Protein AF-A0A514LH82-F1 (afdb_monomer_lite)

Structure (mmCIF, N/CA/C/O backbone):
data_AF-A0A514LH82-F1
#
_entry.id   AF-A0A514LH82-F1
#
loop_
_atom_site.group_PDB
_atom_site.id
_atom_site.type_symbol
_atom_site.label_atom_id
_atom_site.label_alt_id
_atom_site.label_comp_id
_atom_site.label_asym_id
_atom_site.label_entity_id
_atom_site.label_seq_id
_atom_site.pdbx_PDB_ins_code
_atom_site.Cartn_x
_atom_site.Cartn_y
_atom_site.Cartn_z
_atom_site.occupancy
_atom_site.B_iso_or_equiv
_atom_site.auth_seq_id
_atom_site.auth_comp_id
_atom_site.auth_asym_id
_atom_site.auth_atom_id
_atom_site.pdbx_PDB_model_num
ATOM 1 N N . MET A 1 1 ? 41.737 2.909 35.166 1.00 59.34 1 MET A N 1
ATOM 2 C CA . MET A 1 1 ? 42.047 3.691 33.944 1.00 59.34 1 MET A CA 1
ATOM 3 C C . MET A 1 1 ? 41.607 2.984 32.658 1.00 59.34 1 MET A C 1
ATOM 5 O O . MET A 1 1 ? 40.874 3.594 31.901 1.00 59.34 1 MET A O 1
ATOM 9 N N . LYS A 1 2 ? 41.934 1.697 32.435 1.00 62.88 2 LYS A N 1
ATOM 10 C CA . LYS A 1 2 ? 41.444 0.914 31.270 1.00 62.88 2 LYS A CA 1
ATOM 11 C C . LYS A 1 2 ? 39.908 0.789 31.167 1.00 62.88 2 LYS A C 1
ATOM 13 O O . LYS A 1 2 ? 39.370 0.868 30.075 1.00 62.88 2 LYS A O 1
ATOM 18 N N . GLN A 1 3 ? 39.212 0.655 32.301 1.00 67.06 3 GLN A N 1
ATOM 19 C CA . GLN A 1 3 ? 37.741 0.529 32.358 1.00 67.06 3 GLN A CA 1
ATOM 20 C C . GLN A 1 3 ? 37.005 1.829 31.965 1.00 67.06 3 GLN A C 1
ATOM 22 O O . GLN A 1 3 ? 35.982 1.784 31.295 1.00 67.06 3 GLN A O 1
ATOM 27 N N . VAL A 1 4 ? 37.559 2.997 32.321 1.00 76.25 4 VAL A N 1
ATOM 28 C CA . VAL A 1 4 ? 37.002 4.313 31.937 1.00 76.25 4 VAL A CA 1
ATOM 29 C C . VAL A 1 4 ? 37.143 4.540 30.428 1.00 76.25 4 VAL A C 1
ATOM 31 O O . VAL A 1 4 ? 36.262 5.114 29.799 1.00 76.25 4 VAL A O 1
ATOM 34 N N . LEU A 1 5 ? 38.225 4.022 29.838 1.00 69.62 5 LEU A N 1
ATOM 35 C CA . LEU A 1 5 ? 38.500 4.128 28.407 1.00 69.62 5 LEU A CA 1
ATOM 36 C C . LEU A 1 5 ? 37.537 3.272 27.562 1.00 69.62 5 LEU A C 1
ATOM 38 O O . LEU A 1 5 ? 37.137 3.694 26.484 1.00 69.62 5 LEU A O 1
ATOM 42 N N . LEU A 1 6 ? 37.108 2.113 28.078 1.00 73.31 6 LEU A N 1
ATOM 43 C CA . LEU A 1 6 ? 36.084 1.265 27.449 1.00 73.31 6 LEU A CA 1
ATOM 44 C C . LEU A 1 6 ? 34.685 1.899 27.498 1.00 73.31 6 LEU A C 1
ATOM 46 O O . LEU A 1 6 ? 33.959 1.855 26.510 1.00 73.31 6 LEU A O 1
ATOM 50 N N . LEU A 1 7 ? 34.332 2.537 28.617 1.00 74.50 7 LEU A N 1
ATOM 51 C CA . LEU A 1 7 ? 33.047 3.228 28.784 1.00 74.50 7 LEU A CA 1
ATOM 52 C C . LEU A 1 7 ? 32.899 4.442 27.853 1.00 74.50 7 LEU A C 1
ATOM 54 O O . LEU A 1 7 ? 31.821 4.667 27.309 1.00 74.50 7 LEU A O 1
ATOM 58 N N . ALA A 1 8 ? 33.985 5.180 27.608 1.00 75.00 8 ALA A N 1
ATOM 59 C CA . ALA A 1 8 ? 33.987 6.302 26.668 1.00 75.00 8 ALA A CA 1
ATOM 60 C C . ALA A 1 8 ? 33.803 5.861 25.201 1.00 75.00 8 ALA A C 1
ATOM 62 O O . ALA A 1 8 ? 33.198 6.581 24.411 1.00 75.00 8 ALA A O 1
ATOM 63 N N . LEU A 1 9 ? 34.290 4.670 24.841 1.00 73.44 9 LEU A N 1
ATOM 64 C CA . LEU A 1 9 ? 34.245 4.151 23.470 1.00 73.44 9 LEU A CA 1
ATOM 65 C C . LEU A 1 9 ? 32.833 3.674 23.084 1.00 73.44 9 LEU A C 1
ATOM 67 O O . LEU A 1 9 ? 32.380 3.922 21.971 1.00 73.44 9 LEU A O 1
ATOM 71 N N . ILE A 1 10 ? 32.106 3.069 24.030 1.00 77.12 10 ILE A N 1
ATOM 72 C CA . ILE A 1 10 ? 30.713 2.631 23.834 1.00 77.12 10 ILE A CA 1
ATOM 73 C C . ILE A 1 10 ? 29.770 3.838 23.711 1.00 77.12 10 ILE A C 1
ATOM 75 O O . ILE A 1 10 ? 28.861 3.830 22.883 1.00 77.12 10 ILE A O 1
ATOM 79 N N . LEU A 1 11 ? 30.011 4.905 24.480 1.00 70.50 11 LEU A N 1
ATOM 80 C CA . LEU A 1 11 ? 29.176 6.109 24.448 1.00 70.50 11 LEU A CA 1
ATOM 81 C C . LEU A 1 11 ? 29.299 6.886 23.121 1.00 70.50 11 LEU A C 1
ATOM 83 O O . LEU A 1 11 ? 28.350 7.547 22.709 1.00 70.50 11 LEU A O 1
ATOM 87 N N . GLY A 1 12 ? 30.436 6.773 22.424 1.00 68.44 12 GLY A N 1
ATOM 88 C CA . GLY A 1 12 ? 30.670 7.428 21.132 1.00 68.44 12 GLY A CA 1
ATOM 89 C C . GLY A 1 12 ? 29.947 6.786 19.941 1.00 68.44 12 GLY A C 1
ATOM 90 O O . GLY A 1 12 ? 29.664 7.475 18.967 1.00 68.44 12 GLY A O 1
ATOM 91 N N . MET A 1 13 ? 29.597 5.495 20.011 1.00 65.69 13 MET A N 1
ATOM 92 C CA . MET A 1 13 ? 28.901 4.806 18.910 1.00 65.69 13 MET A CA 1
ATOM 93 C C . MET A 1 13 ? 27.410 5.167 18.808 1.00 65.69 13 MET A C 1
ATOM 95 O O . MET A 1 13 ? 26.805 4.952 17.764 1.00 65.69 13 MET A O 1
ATOM 99 N N . LEU A 1 14 ? 26.817 5.753 19.855 1.00 62.47 14 LEU A N 1
ATOM 100 C CA . LEU A 1 14 ? 25.381 6.063 19.902 1.00 62.47 14 LEU A CA 1
ATOM 101 C C . LEU A 1 14 ? 24.997 7.406 19.249 1.00 62.47 14 LEU A C 1
ATOM 103 O O . LEU A 1 14 ? 23.812 7.675 19.097 1.00 62.47 14 LEU A O 1
ATOM 107 N N . PHE A 1 15 ? 25.963 8.234 18.830 1.00 61.66 15 PHE A N 1
ATOM 108 C CA . PHE A 1 15 ? 25.717 9.527 18.160 1.00 61.66 15 PHE A CA 1
ATOM 109 C C . PHE A 1 15 ? 26.027 9.519 16.647 1.00 61.66 15 PHE A C 1
ATOM 111 O O . PHE A 1 15 ? 26.043 10.567 16.011 1.00 61.66 15 PHE A O 1
ATOM 118 N N . GLY A 1 16 ? 26.278 8.345 16.058 1.00 59.47 16 GLY A N 1
ATOM 119 C CA . GLY A 1 16 ? 26.776 8.193 14.685 1.00 59.47 16 GLY A CA 1
ATOM 120 C C . GLY A 1 16 ? 25.749 7.771 13.631 1.00 59.47 16 GLY A C 1
ATOM 121 O O . GLY A 1 16 ? 26.128 7.102 12.675 1.00 59.47 16 GLY A O 1
ATOM 122 N N . CYS A 1 17 ? 24.466 8.101 13.782 1.00 59.12 17 CYS A N 1
ATOM 123 C CA . CYS A 1 17 ? 23.459 7.877 12.738 1.00 59.12 17 CYS A CA 1
ATOM 124 C C . CYS A 1 17 ? 22.618 9.141 12.569 1.00 59.12 17 CYS A C 1
ATOM 126 O O . CYS A 1 17 ? 21.721 9.395 13.366 1.00 59.12 17 CYS A O 1
ATOM 128 N N . GLY A 1 18 ? 22.922 9.939 11.547 1.00 57.47 18 GLY A N 1
ATOM 129 C CA . GLY A 1 18 ? 22.087 11.086 11.201 1.00 57.47 18 GLY A CA 1
ATOM 130 C C . GLY A 1 18 ? 22.809 12.178 10.430 1.00 57.47 18 GLY A C 1
ATOM 131 O O . GLY A 1 18 ? 22.955 13.274 10.952 1.00 57.47 18 GLY A O 1
ATOM 132 N N . LEU A 1 19 ? 23.263 11.870 9.214 1.00 49.06 19 LEU A N 1
ATOM 133 C CA . LEU A 1 19 ? 23.387 12.826 8.105 1.00 49.06 19 LEU A CA 1
ATOM 134 C C . LEU A 1 19 ? 23.623 12.016 6.827 1.00 49.06 19 LEU A C 1
ATOM 136 O O . LEU A 1 19 ? 24.744 11.818 6.370 1.00 49.06 19 LEU A O 1
ATOM 140 N N . GLN A 1 20 ? 22.530 11.458 6.312 1.00 47.81 20 GLN A N 1
ATOM 141 C CA . GLN A 1 20 ? 22.443 11.046 4.920 1.00 47.81 20 GLN A CA 1
ATOM 142 C C . GLN A 1 20 ? 21.831 12.241 4.186 1.00 47.81 20 GLN A C 1
ATOM 144 O O . GLN A 1 20 ? 20.614 12.372 4.099 1.00 47.81 20 GLN A O 1
ATOM 149 N N . GLU A 1 21 ? 22.686 13.153 3.728 1.00 48.19 21 GLU A N 1
ATOM 150 C CA . GLU A 1 21 ? 22.330 14.086 2.663 1.00 48.19 21 GLU A CA 1
ATOM 151 C C . GLU A 1 21 ? 22.227 13.250 1.387 1.00 48.19 21 GLU A C 1
ATOM 153 O O . GLU A 1 21 ? 23.218 12.923 0.734 1.00 48.19 21 GLU A O 1
ATOM 158 N N . SER A 1 22 ? 21.013 12.797 1.098 1.00 39.25 22 SER A N 1
ATOM 159 C CA . SER A 1 22 ? 20.633 12.352 -0.233 1.00 39.25 22 SER A CA 1
ATOM 160 C C . SER A 1 22 ? 19.789 13.457 -0.836 1.00 39.25 22 SER A C 1
ATOM 162 O O . SER A 1 22 ? 18.565 13.395 -0.816 1.00 39.25 22 SER A O 1
ATOM 164 N N . ASP A 1 23 ? 20.467 14.466 -1.382 1.00 37.88 23 ASP A N 1
ATOM 165 C CA . ASP A 1 23 ? 19.905 15.270 -2.464 1.00 37.88 23 ASP A CA 1
ATOM 166 C C . ASP A 1 23 ? 19.814 14.366 -3.699 1.00 37.88 23 ASP A C 1
ATOM 168 O O . ASP A 1 23 ? 20.657 14.358 -4.595 1.00 37.88 23 ASP A O 1
ATOM 172 N N . SER A 1 24 ? 18.799 13.511 -3.693 1.00 33.47 24 SER A N 1
ATOM 173 C CA . SER A 1 24 ? 18.187 13.003 -4.906 1.00 33.47 24 SER A CA 1
ATOM 174 C C . SER A 1 24 ? 16.902 13.787 -5.071 1.00 33.47 24 SER A C 1
ATOM 176 O O . SER A 1 24 ? 15.878 13.448 -4.481 1.00 33.47 24 SER A O 1
ATOM 178 N N . GLU A 1 25 ? 16.988 14.848 -5.867 1.00 36.97 25 GLU A N 1
ATOM 179 C CA . GLU A 1 25 ? 15.851 15.464 -6.536 1.00 36.97 25 GLU A CA 1
ATOM 180 C C . GLU A 1 25 ? 15.201 14.382 -7.415 1.00 36.97 25 GLU A C 1
ATOM 182 O O . GLU A 1 25 ? 15.492 14.233 -8.598 1.00 36.97 25 GLU A O 1
ATOM 187 N N . GLN A 1 26 ? 14.370 13.541 -6.805 1.00 33.25 26 GLN A N 1
ATOM 188 C CA . GLN A 1 26 ? 13.281 12.899 -7.510 1.00 33.25 26 GLN A CA 1
ATOM 189 C C . GLN A 1 26 ? 12.116 13.866 -7.392 1.00 33.25 26 GLN A C 1
ATOM 191 O O . GLN A 1 26 ? 11.531 14.024 -6.322 1.00 33.25 26 GLN A O 1
ATOM 196 N N . GLU A 1 27 ? 11.807 14.541 -8.495 1.00 36.72 27 GLU A N 1
ATOM 197 C CA . GLU A 1 27 ? 10.498 15.142 -8.698 1.00 36.72 27 GLU A CA 1
ATOM 198 C C . GLU A 1 27 ? 9.444 14.025 -8.655 1.00 36.72 27 GLU A C 1
ATOM 200 O O . GLU A 1 27 ? 8.988 13.524 -9.678 1.00 36.72 27 GLU A O 1
ATOM 205 N N . HIS A 1 28 ? 9.044 13.622 -7.454 1.00 37.66 28 HIS A N 1
ATOM 206 C CA . HIS A 1 28 ? 7.651 13.301 -7.221 1.00 37.66 28 HIS A CA 1
ATOM 207 C C . HIS A 1 28 ? 7.054 14.596 -6.700 1.00 37.66 28 HIS A C 1
ATOM 209 O O . HIS A 1 28 ? 7.340 15.013 -5.579 1.00 37.66 28 HIS A O 1
ATOM 215 N N . GLY A 1 29 ? 6.382 15.311 -7.604 1.00 32.78 29 GLY A N 1
ATOM 216 C CA . GLY A 1 29 ? 5.934 16.679 -7.410 1.00 32.78 29 GLY A CA 1
ATOM 217 C C . GLY A 1 29 ? 5.358 16.887 -6.019 1.00 32.78 29 GLY A C 1
ATOM 218 O O . GLY A 1 29 ? 4.273 16.402 -5.709 1.00 32.78 29 GLY A O 1
ATOM 219 N N . GLY A 1 30 ? 6.096 17.656 -5.216 1.00 35.38 30 GLY A N 1
ATOM 220 C CA . GLY A 1 30 ? 5.597 18.311 -4.024 1.00 35.38 30 GLY A CA 1
ATOM 221 C C . GLY A 1 30 ? 4.447 19.222 -4.425 1.00 35.38 30 GLY A C 1
ATOM 222 O O . GLY A 1 30 ? 4.613 20.401 -4.723 1.00 35.38 30 GLY A O 1
ATOM 223 N N . SER A 1 31 ? 3.265 18.64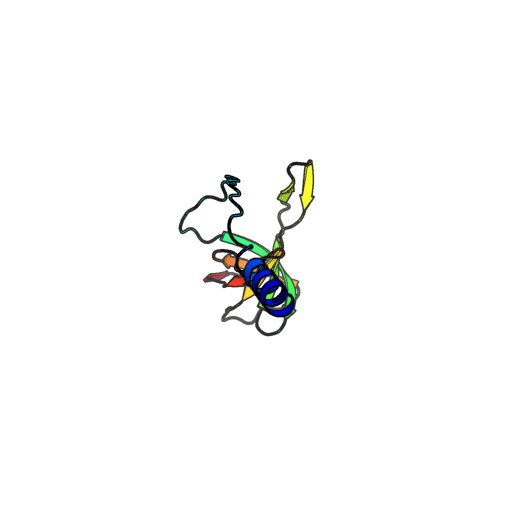1 -4.458 1.00 34.00 31 SER A N 1
ATOM 224 C CA . SER A 1 31 ? 1.995 19.322 -4.436 1.00 34.00 31 SER A CA 1
ATOM 225 C C . SER A 1 31 ? 1.267 18.742 -3.243 1.00 34.00 31 SER A C 1
ATOM 227 O O . SER A 1 31 ? 1.388 17.561 -2.942 1.00 34.00 31 SER A O 1
ATOM 229 N N . ASN A 1 32 ? 0.452 19.545 -2.581 1.00 44.12 32 ASN A N 1
ATOM 230 C CA . ASN A 1 32 ? -0.532 19.048 -1.625 1.00 44.12 32 ASN A CA 1
ATOM 231 C C . ASN A 1 32 ? -1.654 18.259 -2.358 1.00 44.12 32 ASN A C 1
ATOM 233 O O . ASN A 1 32 ? -2.830 18.415 -2.039 1.00 44.12 32 ASN A O 1
ATOM 237 N N . ALA A 1 33 ? -1.305 17.493 -3.397 1.00 45.16 33 ALA A N 1
ATOM 238 C CA . ALA A 1 33 ? -2.174 16.676 -4.221 1.00 45.16 33 ALA A CA 1
ATOM 239 C C . ALA A 1 33 ? -2.051 15.233 -3.734 1.00 45.16 33 ALA A C 1
ATOM 241 O O . ALA A 1 33 ? -0.949 14.700 -3.632 1.00 45.16 33 ALA A O 1
ATOM 242 N N . ALA A 1 34 ? -3.183 14.622 -3.400 1.00 61.12 34 ALA A N 1
ATOM 243 C CA . ALA A 1 34 ? -3.231 13.204 -3.085 1.00 61.12 34 ALA A CA 1
ATOM 244 C C . ALA A 1 34 ? -2.648 12.399 -4.262 1.00 61.12 34 ALA A C 1
ATOM 246 O O . ALA A 1 34 ? -2.973 12.677 -5.415 1.00 61.12 34 ALA A O 1
ATOM 247 N N . SER A 1 35 ? -1.779 11.433 -3.965 1.00 80.94 35 SER A N 1
ATOM 248 C CA . SER A 1 35 ? -1.415 10.387 -4.924 1.00 80.94 35 SER A CA 1
ATOM 249 C C . SER A 1 35 ? -2.633 9.495 -5.156 1.00 80.94 35 SER A C 1
ATOM 251 O O . SER A 1 35 ? -3.459 9.357 -4.257 1.00 80.94 35 SER A O 1
ATOM 253 N N . GLU A 1 36 ? -2.776 8.901 -6.337 1.00 86.06 36 GLU A N 1
ATOM 254 C CA . GLU A 1 36 ? -3.911 8.035 -6.673 1.00 86.06 36 GLU A CA 1
ATOM 255 C C . GLU A 1 36 ? -3.413 6.681 -7.188 1.00 86.06 36 GLU A C 1
ATOM 257 O O . GLU A 1 36 ? -2.416 6.625 -7.901 1.00 86.06 36 GLU A O 1
ATOM 262 N N . VAL A 1 37 ? -4.115 5.599 -6.840 1.00 88.50 37 VAL A N 1
ATOM 263 C CA . VAL A 1 37 ? -3.908 4.247 -7.386 1.00 88.50 37 VAL A CA 1
ATOM 264 C C . VAL A 1 37 ? -5.231 3.720 -7.927 1.00 88.50 37 VAL A C 1
ATOM 266 O O . VAL A 1 37 ? -6.271 3.837 -7.272 1.00 88.50 37 VAL A O 1
ATOM 269 N N . SER A 1 38 ? -5.204 3.119 -9.119 1.00 93.62 38 SER A N 1
ATOM 270 C CA . SER A 1 38 ? -6.351 2.393 -9.673 1.00 93.62 38 SER A CA 1
ATOM 271 C C . SER A 1 38 ? -5.967 0.949 -9.960 1.00 93.62 38 SER A C 1
ATOM 273 O O . SER A 1 38 ? -5.276 0.644 -10.928 1.00 93.62 38 SER A O 1
ATOM 275 N N . GLY A 1 39 ? -6.426 0.045 -9.103 1.0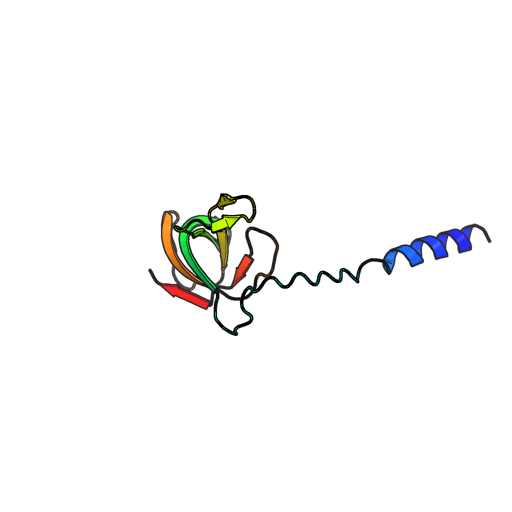0 94.56 39 GLY A N 1
ATOM 276 C CA . GLY A 1 39 ? -5.853 -1.289 -9.008 1.00 94.56 39 GLY A CA 1
ATOM 277 C C . GLY A 1 39 ? -6.816 -2.340 -8.492 1.00 94.56 39 GLY A C 1
ATOM 278 O O . GLY A 1 39 ? -7.983 -2.054 -8.226 1.00 94.56 39 GLY A O 1
ATOM 279 N N . TYR A 1 40 ? -6.314 -3.561 -8.348 1.00 96.12 40 TYR A N 1
ATOM 280 C CA . TYR A 1 40 ? -7.053 -4.662 -7.734 1.00 96.12 40 TYR A CA 1
ATOM 281 C C . TYR A 1 40 ? -6.572 -4.911 -6.313 1.00 96.12 40 TYR A C 1
ATOM 283 O O . TYR A 1 40 ? -5.369 -4.858 -6.046 1.00 96.12 40 TYR A O 1
ATOM 291 N N . VAL A 1 41 ? -7.509 -5.239 -5.428 1.00 95.31 41 VAL A N 1
ATOM 292 C CA . VAL A 1 41 ? -7.191 -5.723 -4.088 1.00 95.31 41 VAL A CA 1
ATOM 293 C C . VAL A 1 41 ? -6.668 -7.147 -4.188 1.00 95.31 41 VAL A C 1
ATOM 295 O O . VAL A 1 41 ? -7.389 -8.056 -4.597 1.00 95.31 41 VAL A O 1
ATOM 298 N N . VAL A 1 42 ? -5.403 -7.346 -3.837 1.00 96.19 42 VAL A N 1
ATOM 299 C CA . VAL A 1 42 ? -4.746 -8.661 -3.923 1.00 96.19 42 VAL A CA 1
ATOM 300 C C . VAL A 1 42 ? -4.549 -9.309 -2.559 1.00 96.19 42 VAL A C 1
ATOM 302 O O . VAL A 1 42 ? -4.377 -10.524 -2.485 1.00 96.19 42 VAL A O 1
ATOM 305 N N . GLU A 1 43 ? -4.589 -8.511 -1.494 1.00 95.62 43 GLU A N 1
ATOM 306 C CA . GLU A 1 43 ? -4.387 -8.966 -0.125 1.00 95.62 43 GLU A CA 1
ATOM 307 C C . GLU A 1 43 ? -5.148 -8.072 0.859 1.00 95.62 43 GLU A C 1
ATOM 309 O O . GLU A 1 43 ? -5.308 -6.871 0.629 1.00 95.62 43 GLU A O 1
ATOM 314 N N . GLU A 1 44 ? -5.601 -8.670 1.955 1.00 92.62 44 GLU A N 1
ATOM 315 C CA . GLU A 1 44 ? -6.296 -8.012 3.057 1.00 92.62 44 GLU A CA 1
ATOM 316 C C . GLU A 1 44 ? -5.686 -8.518 4.367 1.00 92.62 44 GLU A C 1
ATOM 318 O O . GLU A 1 44 ? -5.607 -9.725 4.604 1.00 92.62 44 GLU A O 1
ATOM 323 N N . GLU A 1 45 ? -5.241 -7.592 5.213 1.00 91.31 45 GLU A N 1
ATOM 324 C CA . GLU A 1 45 ? -4.677 -7.891 6.527 1.00 91.31 45 GLU A CA 1
ATOM 325 C C . GLU A 1 45 ? -5.178 -6.875 7.550 1.00 91.31 45 GLU A C 1
ATOM 327 O O . GLU A 1 45 ? -5.006 -5.669 7.373 1.00 91.31 45 GLU A O 1
ATOM 332 N N . ASP A 1 46 ? -5.716 -7.354 8.669 1.00 86.25 46 ASP A N 1
ATOM 333 C CA . ASP A 1 46 ? -6.239 -6.515 9.750 1.00 86.25 46 ASP A CA 1
ATOM 334 C C . ASP A 1 46 ? -7.275 -5.479 9.247 1.00 86.25 46 ASP A C 1
ATOM 336 O O . ASP A 1 46 ? -8.423 -5.821 8.996 1.00 86.25 46 ASP A O 1
ATOM 340 N N . GLU A 1 47 ? -6.866 -4.214 9.109 1.00 86.88 47 GLU A N 1
ATOM 341 C CA . GLU A 1 47 ? -7.672 -3.067 8.658 1.00 86.88 47 GLU A CA 1
ATOM 342 C C . GLU A 1 47 ? -6.991 -2.343 7.474 1.00 86.88 47 GLU A C 1
ATOM 344 O O . GLU A 1 47 ? -7.097 -1.119 7.307 1.00 86.88 47 GLU A O 1
ATOM 349 N N . ARG A 1 48 ? -6.203 -3.086 6.686 1.00 90.81 48 ARG A N 1
ATOM 350 C CA . ARG A 1 48 ? -5.518 -2.595 5.488 1.00 90.81 48 ARG A CA 1
ATOM 351 C C . ARG A 1 48 ? -5.674 -3.558 4.314 1.00 90.81 48 ARG A C 1
ATOM 353 O O . ARG A 1 48 ? -5.735 -4.771 4.484 1.00 90.81 48 ARG A O 1
ATOM 360 N N . ILE A 1 49 ? -5.664 -2.994 3.116 1.00 93.38 49 ILE A N 1
ATOM 361 C CA . ILE A 1 49 ? -5.705 -3.722 1.848 1.00 93.38 49 ILE A CA 1
ATOM 362 C C . ILE A 1 49 ? -4.458 -3.407 1.029 1.00 93.38 49 ILE A C 1
ATOM 364 O O . ILE A 1 49 ? -3.964 -2.278 1.062 1.00 93.38 49 ILE A O 1
ATOM 368 N N . LEU A 1 50 ? -3.951 -4.391 0.294 1.00 94.19 50 LEU A N 1
ATOM 369 C CA . LEU A 1 50 ? -2.896 -4.199 -0.695 1.00 94.19 50 LEU A CA 1
ATOM 370 C C . LEU A 1 50 ? -3.533 -4.057 -2.070 1.00 94.19 50 LEU A C 1
ATOM 372 O O . LEU A 1 50 ? -4.195 -4.978 -2.555 1.00 94.19 50 LEU A O 1
ATOM 376 N N . VAL A 1 51 ? -3.302 -2.912 -2.703 1.00 94.38 51 VAL A N 1
ATOM 377 C CA . VAL A 1 51 ? -3.785 -2.621 -4.053 1.00 94.38 51 VAL A CA 1
ATOM 378 C C . VAL A 1 51 ? -2.607 -2.620 -5.011 1.00 94.38 51 VAL A C 1
ATOM 380 O O . VAL A 1 51 ? -1.624 -1.925 -4.764 1.00 94.38 51 VAL A O 1
ATOM 383 N N . VAL A 1 52 ? -2.709 -3.387 -6.096 1.00 95.00 52 VAL A N 1
ATOM 384 C CA . VAL A 1 52 ? -1.726 -3.394 -7.192 1.00 95.00 52 VAL A CA 1
ATOM 385 C C . VAL A 1 52 ? -2.303 -2.628 -8.371 1.00 95.00 52 VAL A C 1
ATOM 387 O O . VAL A 1 52 ? -3.405 -2.955 -8.821 1.00 95.00 52 VAL A O 1
ATOM 390 N N . ASP A 1 53 ? -1.574 -1.621 -8.852 1.00 94.31 53 ASP A N 1
ATOM 391 C CA . ASP A 1 53 ? -2.002 -0.791 -9.979 1.00 94.31 53 ASP A CA 1
ATOM 392 C C . ASP A 1 53 ? -2.202 -1.638 -11.246 1.00 94.31 53 ASP A C 1
ATOM 394 O O . ASP A 1 53 ? -1.526 -2.643 -11.478 1.00 94.31 53 ASP A O 1
ATOM 398 N N . THR A 1 54 ? -3.176 -1.250 -12.064 1.00 93.44 54 THR A N 1
ATOM 399 C CA . THR A 1 54 ? -3.401 -1.855 -13.381 1.00 93.44 54 THR A CA 1
ATOM 400 C C . THR A 1 54 ? -2.435 -1.359 -14.451 1.00 93.44 54 THR A C 1
ATOM 402 O O . THR A 1 54 ? -2.244 -2.052 -15.451 1.00 93.44 54 THR A O 1
ATOM 405 N N . GLU A 1 55 ? -1.821 -0.197 -14.244 1.00 92.12 55 GLU A N 1
ATOM 406 C CA . GLU A 1 55 ? -0.831 0.389 -15.137 1.00 92.12 55 GLU A CA 1
ATOM 407 C C . GLU A 1 55 ? 0.587 0.058 -14.652 1.00 92.12 55 GLU A C 1
ATOM 409 O O . GLU A 1 55 ? 0.887 0.065 -13.458 1.00 92.12 55 GLU A O 1
ATOM 414 N N . SER A 1 56 ? 1.477 -0.265 -15.592 1.00 89.12 56 SER A N 1
ATOM 415 C CA . SER A 1 56 ? 2.869 -0.582 -15.276 1.00 89.12 56 SER A CA 1
ATOM 416 C C . SER A 1 56 ? 3.741 0.672 -15.252 1.00 89.12 56 SER A C 1
ATOM 418 O O . SER A 1 56 ? 3.740 1.460 -16.200 1.00 89.12 56 SER A O 1
ATOM 420 N N . SER A 1 57 ? 4.586 0.775 -14.237 1.00 85.06 57 SER A N 1
ATOM 421 C CA . SER A 1 57 ? 5.659 1.753 -14.118 1.00 85.06 57 SER A CA 1
ATOM 422 C C . SER A 1 57 ? 6.959 1.230 -14.738 1.00 85.06 57 SER A C 1
ATOM 424 O O . SER A 1 57 ? 7.299 0.046 -14.669 1.00 85.06 57 SER A O 1
ATOM 426 N N . SER A 1 58 ? 7.725 2.127 -15.359 1.00 86.56 58 SER A N 1
ATOM 427 C CA . SER A 1 58 ? 9.034 1.807 -15.940 1.00 86.56 58 SER A CA 1
ATOM 428 C C . SER A 1 58 ? 10.167 2.164 -14.981 1.00 86.56 58 SER A C 1
ATOM 430 O O . SER A 1 58 ? 10.185 3.241 -14.391 1.00 86.56 58 SER A O 1
ATOM 432 N N . THR A 1 59 ? 11.161 1.289 -14.855 1.00 83.25 59 THR A N 1
ATOM 433 C CA . THR A 1 59 ? 12.416 1.594 -14.167 1.00 83.25 59 THR A CA 1
ATOM 434 C C . THR A 1 59 ? 13.357 2.359 -15.096 1.00 83.25 59 THR A C 1
ATOM 436 O O . THR A 1 59 ? 13.300 2.234 -16.320 1.00 83.25 59 THR A O 1
ATOM 439 N N . ALA A 1 60 ? 14.319 3.088 -14.524 1.00 82.19 60 ALA A N 1
ATOM 440 C CA . ALA A 1 60 ? 15.358 3.772 -15.301 1.00 82.19 60 ALA A CA 1
ATOM 441 C C . ALA A 1 60 ? 16.217 2.817 -16.163 1.00 82.19 60 ALA A C 1
ATOM 443 O O . ALA A 1 60 ? 16.825 3.239 -17.143 1.00 82.19 60 ALA A O 1
ATOM 444 N N . SER A 1 61 ? 16.266 1.527 -15.810 1.00 87.62 61 SER A N 1
ATOM 445 C CA . SER A 1 61 ? 16.942 0.475 -16.577 1.00 87.62 61 SER A CA 1
ATOM 446 C C . SER A 1 61 ? 16.066 -0.168 -17.662 1.00 87.62 61 SER A C 1
ATOM 448 O O . SER A 1 61 ? 16.529 -1.092 -18.329 1.00 87.62 61 SER A O 1
ATOM 450 N N . GLY A 1 62 ? 14.830 0.309 -17.857 1.00 86.12 62 GLY A N 1
ATOM 451 C CA . GLY A 1 62 ? 13.895 -0.185 -18.873 1.00 86.12 62 GLY A CA 1
ATOM 452 C C . GLY A 1 62 ? 13.125 -1.448 -18.477 1.00 86.12 62 GLY A C 1
ATOM 453 O O . GLY A 1 62 ? 12.615 -2.139 -19.353 1.00 86.12 62 GLY A O 1
ATOM 454 N N . GLY A 1 63 ? 13.073 -1.785 -17.187 1.00 87.19 63 GLY A N 1
ATOM 455 C CA . GLY A 1 63 ? 12.207 -2.846 -16.672 1.00 87.19 63 GLY A CA 1
ATOM 456 C C . GLY A 1 63 ? 10.805 -2.319 -16.378 1.00 87.19 63 GLY A C 1
ATOM 457 O O . GLY A 1 63 ? 10.655 -1.182 -15.946 1.00 87.19 63 GLY A O 1
ATOM 458 N N . GLU A 1 64 ? 9.785 -3.144 -16.572 1.00 89.19 64 GLU A N 1
ATOM 459 C CA . GLU A 1 64 ? 8.405 -2.821 -16.199 1.00 89.19 64 GLU A CA 1
ATOM 460 C C . GLU A 1 64 ? 8.058 -3.486 -14.863 1.00 89.19 64 GLU A C 1
ATOM 462 O O . GLU A 1 64 ? 8.484 -4.610 -14.580 1.00 89.19 64 GLU A O 1
ATOM 467 N N . HIS A 1 65 ? 7.306 -2.780 -14.027 1.00 87.56 65 HIS A N 1
ATOM 468 C CA . HIS A 1 65 ? 6.770 -3.272 -12.761 1.00 87.56 65 HIS A CA 1
ATOM 469 C C . HIS A 1 65 ? 5.395 -2.661 -12.515 1.00 87.56 65 HIS A C 1
ATOM 471 O O . HIS A 1 65 ? 5.040 -1.665 -13.130 1.00 87.56 65 HIS A O 1
ATOM 477 N N . TYR A 1 66 ? 4.623 -3.264 -11.622 1.00 91.12 66 TYR A N 1
ATOM 478 C CA . TYR A 1 66 ? 3.355 -2.710 -11.165 1.00 91.12 66 TYR A CA 1
ATOM 479 C C . TYR A 1 66 ? 3.543 -2.230 -9.737 1.00 91.12 66 TYR A C 1
ATOM 481 O O . TYR A 1 66 ? 4.063 -2.980 -8.903 1.00 91.12 66 TYR A O 1
ATOM 489 N N . ASP A 1 67 ? 3.145 -0.991 -9.479 1.00 90.38 67 ASP A N 1
ATOM 490 C CA . ASP A 1 67 ? 3.228 -0.415 -8.148 1.00 90.38 67 ASP A CA 1
ATOM 491 C C . ASP A 1 67 ? 2.164 -1.025 -7.236 1.00 90.38 67 ASP A C 1
ATOM 493 O O . ASP A 1 67 ? 1.056 -1.363 -7.661 1.00 90.38 67 ASP A O 1
ATOM 497 N N . ALA A 1 68 ? 2.527 -1.195 -5.968 1.00 91.62 68 ALA A N 1
ATOM 498 C CA . ALA A 1 68 ? 1.655 -1.756 -4.952 1.00 91.62 68 ALA A CA 1
ATOM 499 C C . ALA A 1 68 ? 1.643 -0.875 -3.703 1.00 91.62 68 ALA A C 1
ATOM 501 O O . ALA A 1 68 ? 2.693 -0.432 -3.225 1.00 91.62 68 ALA A O 1
ATOM 502 N N . VAL A 1 69 ? 0.447 -0.646 -3.164 1.00 90.12 69 VAL A N 1
ATOM 503 C CA . VAL A 1 69 ? 0.206 0.309 -2.080 1.00 90.12 69 VAL A CA 1
ATOM 504 C C . VAL A 1 69 ? -0.654 -0.345 -1.005 1.00 90.12 69 VAL A C 1
ATOM 506 O O . VAL A 1 69 ? -1.751 -0.831 -1.288 1.00 90.12 69 VAL A O 1
AT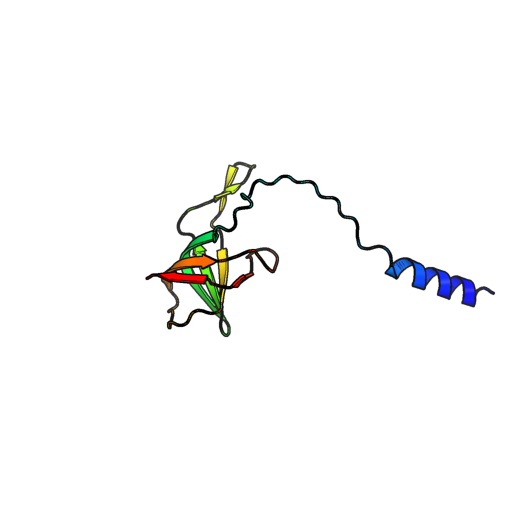OM 509 N N . TRP A 1 70 ? -0.170 -0.337 0.239 1.00 92.25 70 TRP A N 1
ATOM 510 C CA . TRP A 1 70 ? -0.995 -0.683 1.394 1.00 92.25 70 TRP A CA 1
ATOM 511 C C . TRP A 1 70 ? -1.851 0.515 1.789 1.00 92.25 70 TRP A C 1
ATOM 513 O O . TRP A 1 70 ? -1.320 1.577 2.118 1.00 92.25 70 TRP A O 1
ATOM 523 N N . LEU A 1 71 ? -3.165 0.327 1.803 1.00 89.12 71 LEU A N 1
ATOM 524 C CA . LEU A 1 71 ? -4.154 1.355 2.097 1.00 89.12 71 LEU A CA 1
ATOM 525 C C . LEU A 1 71 ? -4.972 0.976 3.328 1.00 89.12 71 LEU A C 1
ATOM 527 O O . LEU A 1 71 ? -5.394 -0.164 3.481 1.00 89.12 71 LEU A O 1
ATOM 531 N N . SER A 1 72 ? -5.199 1.942 4.216 1.00 87.69 72 SER A N 1
ATOM 532 C CA . SER A 1 72 ? -5.951 1.769 5.467 1.00 87.69 72 SER A CA 1
ATOM 533 C C . SER A 1 72 ? -6.923 2.925 5.699 1.00 87.69 72 SER A C 1
ATOM 535 O O . SER A 1 72 ? -6.742 4.015 5.148 1.00 87.69 72 SER A O 1
ATOM 537 N N . GLY A 1 73 ? -7.924 2.714 6.558 1.00 81.88 73 GLY A N 1
ATOM 538 C CA . GLY A 1 73 ? -8.903 3.747 6.922 1.00 81.88 73 GLY A CA 1
ATOM 539 C C . GLY A 1 73 ? -10.055 3.911 5.928 1.00 81.88 73 GLY A C 1
ATOM 540 O O . GLY A 1 73 ? -10.643 4.989 5.858 1.00 81.88 73 GLY A O 1
ATOM 541 N N . PHE A 1 74 ? -10.366 2.866 5.163 1.00 79.25 74 PHE A N 1
ATOM 542 C CA . PHE A 1 74 ? -11.575 2.791 4.348 1.00 79.25 74 PHE A CA 1
ATOM 543 C C . PHE A 1 74 ? -12.813 2.596 5.242 1.00 79.25 74 PHE A C 1
ATOM 545 O O . PHE A 1 74 ? -12.750 1.935 6.276 1.00 79.25 74 PHE A O 1
ATOM 552 N N . SER A 1 75 ? -13.932 3.222 4.869 1.00 69.94 75 SER A N 1
ATOM 553 C CA . SER A 1 75 ? -15.213 3.128 5.593 1.00 69.94 75 SER A CA 1
ATOM 554 C C . SER A 1 75 ? -16.184 2.119 4.983 1.00 69.94 75 SER A C 1
ATOM 556 O O . SER A 1 75 ? -17.260 1.900 5.531 1.00 69.94 75 SER A O 1
ATOM 558 N N . GLU A 1 76 ? -15.838 1.582 3.817 1.00 75.81 76 GLU A N 1
ATOM 559 C CA . GLU A 1 76 ? -16.645 0.640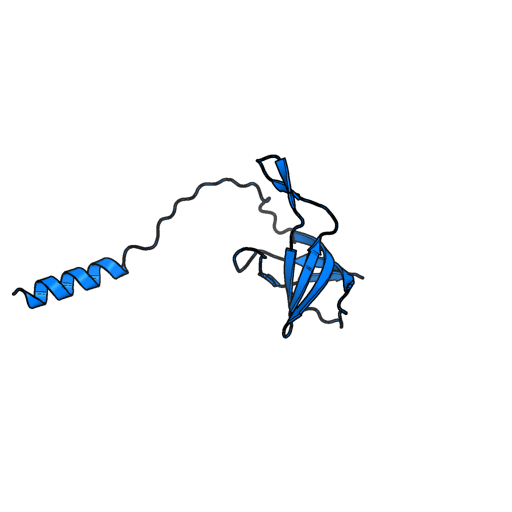 3.051 1.00 75.81 76 GLU A CA 1
ATOM 560 C C . GLU A 1 76 ? -15.980 -0.731 3.075 1.00 75.81 76 GLU A C 1
ATOM 562 O O . GLU A 1 76 ? -14.755 -0.809 3.025 1.00 75.81 76 GLU A O 1
ATOM 567 N N . ASP A 1 77 ? -16.779 -1.796 3.116 1.00 82.19 77 ASP A N 1
ATOM 568 C CA . ASP A 1 77 ? -16.264 -3.154 2.957 1.00 82.19 77 ASP A CA 1
ATOM 569 C C . ASP A 1 77 ? -15.688 -3.310 1.537 1.00 82.19 77 ASP A C 1
ATOM 571 O O . ASP A 1 77 ? -16.320 -2.909 0.549 1.00 82.19 77 ASP A O 1
ATOM 575 N N . VAL A 1 78 ? -14.475 -3.852 1.432 1.00 86.69 78 VAL A N 1
ATOM 576 C CA . VAL A 1 78 ? -13.770 -4.079 0.165 1.00 86.69 78 VAL A CA 1
ATOM 577 C C . VAL A 1 78 ? -13.391 -5.549 0.084 1.00 86.69 78 VAL A C 1
ATOM 579 O O . VAL A 1 78 ? -12.778 -6.070 1.009 1.00 86.69 78 VAL A O 1
ATOM 582 N N . ASP A 1 79 ? -13.739 -6.204 -1.022 1.00 91.31 79 ASP A N 1
ATOM 583 C CA . ASP A 1 79 ? -13.479 -7.632 -1.202 1.00 91.31 79 ASP A CA 1
ATOM 584 C C . ASP A 1 79 ? -12.137 -7.893 -1.911 1.00 91.31 79 ASP A C 1
ATOM 586 O O . ASP A 1 79 ? -11.695 -7.142 -2.787 1.00 91.31 79 ASP A O 1
ATOM 590 N N . LEU A 1 80 ? -11.504 -9.030 -1.603 1.00 94.12 80 LEU A N 1
ATOM 591 C CA . LEU A 1 80 ? -10.376 -9.540 -2.390 1.00 94.12 80 LEU A CA 1
ATOM 592 C C . LEU A 1 80 ? -10.771 -9.702 -3.870 1.00 94.12 80 LEU A C 1
ATOM 594 O O . LEU A 1 80 ? -11.786 -10.314 -4.206 1.00 94.12 80 LEU A O 1
ATOM 598 N N . GLY A 1 81 ? -9.923 -9.203 -4.767 1.00 94.75 81 GLY A N 1
ATOM 599 C CA . GLY A 1 81 ? -10.142 -9.197 -6.214 1.00 94.75 81 GLY A CA 1
ATOM 600 C C . GLY A 1 81 ? -11.005 -8.039 -6.722 1.00 94.75 81 GLY A C 1
ATOM 601 O O . GLY A 1 81 ? -11.181 -7.908 -7.935 1.00 94.75 81 GLY A O 1
ATOM 602 N N . GLU A 1 82 ? -11.526 -7.188 -5.837 1.00 94.62 82 GLU A N 1
ATOM 603 C CA . GLU A 1 82 ? -12.267 -5.993 -6.223 1.00 94.62 82 GLU A CA 1
ATOM 604 C C . GLU A 1 82 ? -11.340 -4.954 -6.875 1.00 94.62 82 GLU A C 1
ATOM 606 O O . GLU A 1 82 ? -10.185 -4.788 -6.470 1.00 94.62 82 GLU A O 1
ATOM 611 N N . LYS A 1 83 ? -11.839 -4.254 -7.903 1.00 93.38 83 LYS A N 1
ATOM 612 C CA . LYS A 1 83 ? -11.140 -3.107 -8.492 1.00 93.38 83 LYS A CA 1
ATOM 613 C C . LYS A 1 83 ? -11.508 -1.847 -7.720 1.00 93.38 83 LYS A C 1
ATOM 615 O O . LYS A 1 83 ? -12.688 -1.558 -7.561 1.00 93.38 83 LYS A O 1
ATOM 620 N N . VAL A 1 84 ? -10.507 -1.078 -7.311 1.00 91.44 84 VAL A N 1
ATOM 621 C CA . VAL A 1 84 ? -10.692 0.156 -6.544 1.00 91.44 84 VAL A CA 1
ATOM 622 C C . VAL A 1 84 ? -9.926 1.312 -7.177 1.00 91.44 84 VAL A C 1
ATOM 624 O O . VAL A 1 84 ? -8.903 1.122 -7.841 1.00 91.44 84 VAL A O 1
ATOM 627 N N . ASN A 1 85 ? -10.424 2.526 -6.971 1.00 90.31 85 ASN A N 1
ATOM 628 C CA . ASN A 1 85 ? -9.686 3.760 -7.200 1.00 90.31 85 ASN A CA 1
ATOM 629 C C . ASN A 1 85 ? -9.541 4.492 -5.862 1.00 90.31 85 ASN A C 1
ATOM 631 O O . ASN A 1 85 ? -10.530 4.698 -5.157 1.00 90.31 85 ASN A O 1
ATOM 635 N N . ALA A 1 86 ? -8.309 4.820 -5.490 1.00 85.44 86 ALA A N 1
ATOM 636 C CA . ALA A 1 86 ? -7.974 5.255 -4.148 1.00 85.44 86 ALA A CA 1
ATOM 637 C C . ALA A 1 86 ? -6.985 6.418 -4.152 1.00 85.44 86 ALA A C 1
ATOM 639 O O . ALA A 1 86 ? -5.893 6.300 -4.699 1.00 85.44 86 ALA A O 1
ATOM 640 N N . GLY A 1 87 ? -7.344 7.509 -3.473 1.00 83.94 87 GLY A N 1
ATOM 641 C CA . GLY A 1 87 ? -6.439 8.625 -3.203 1.00 83.94 87 GLY A CA 1
ATOM 642 C C . GLY A 1 87 ? -5.738 8.453 -1.855 1.00 83.94 87 GLY A C 1
ATOM 643 O O . GLY A 1 87 ? -6.398 8.143 -0.861 1.00 83.94 87 GLY A O 1
ATOM 644 N N . TYR A 1 88 ? -4.431 8.691 -1.777 1.00 77.56 88 TYR A N 1
ATOM 645 C CA . TYR A 1 88 ? -3.612 8.524 -0.575 1.00 77.56 88 TYR A CA 1
ATOM 646 C C . TYR A 1 88 ? -2.517 9.597 -0.442 1.00 77.56 88 TYR A C 1
ATOM 648 O O . TYR A 1 88 ? -2.126 10.253 -1.405 1.00 77.56 88 TYR A O 1
ATOM 656 N N . GLY A 1 89 ? -2.080 9.836 0.797 1.00 72.81 89 GLY A N 1
ATOM 657 C CA . GLY A 1 89 ? -1.037 10.821 1.123 1.00 72.81 89 GLY A CA 1
ATOM 658 C C . GLY A 1 89 ? 0.377 10.235 1.101 1.00 72.81 89 GLY A C 1
ATOM 659 O O . GLY A 1 89 ? 0.588 9.133 0.605 1.00 72.81 89 GLY A O 1
ATOM 660 N N . ASP A 1 90 ? 1.341 10.946 1.686 1.00 64.44 90 ASP A N 1
ATOM 661 C CA . ASP A 1 90 ? 2.748 10.527 1.726 1.00 64.44 90 ASP A CA 1
ATOM 662 C C . ASP A 1 90 ? 2.970 9.129 2.336 1.00 64.44 90 ASP A C 1
ATOM 664 O O . ASP A 1 90 ? 2.254 8.695 3.246 1.00 64.44 90 ASP A O 1
ATOM 668 N N . ALA A 1 91 ? 3.992 8.431 1.828 1.00 63.09 91 ALA A N 1
ATOM 669 C CA . ALA A 1 91 ? 4.399 7.113 2.312 1.00 63.09 91 ALA A CA 1
ATOM 670 C C . ALA A 1 91 ? 4.928 7.192 3.743 1.00 63.09 91 ALA A C 1
ATOM 672 O O . ALA A 1 91 ? 5.785 8.018 4.057 1.00 63.09 91 ALA A O 1
ATOM 673 N N . MET A 1 92 ? 4.468 6.284 4.603 1.00 61.00 92 MET A N 1
ATOM 674 C CA . MET A 1 92 ? 4.978 6.177 5.972 1.00 61.00 92 MET A CA 1
ATOM 675 C C . MET A 1 92 ? 6.159 5.194 6.091 1.00 61.00 92 MET A C 1
ATOM 677 O O . MET A 1 92 ? 6.921 5.285 7.052 1.00 61.00 92 MET A O 1
ATOM 681 N N . GLU A 1 93 ? 6.338 4.274 5.132 1.00 62.78 93 GLU A N 1
ATOM 682 C CA . GLU A 1 93 ? 7.249 3.114 5.210 1.00 62.78 93 GLU A CA 1
ATOM 683 C C . GLU A 1 93 ? 7.802 2.683 3.825 1.00 62.78 93 GLU A C 1
ATOM 685 O O . GLU A 1 93 ? 7.250 3.100 2.803 1.00 62.78 93 GLU A O 1
ATOM 690 N N . PRO A 1 94 ? 8.886 1.868 3.762 1.00 69.75 94 PRO A N 1
ATOM 691 C CA . PRO A 1 94 ? 9.498 1.409 2.504 1.00 69.75 94 PRO A CA 1
ATOM 692 C C . PRO A 1 94 ? 8.620 0.422 1.712 1.00 69.75 94 PRO A C 1
ATOM 694 O O . PRO A 1 94 ? 7.675 -0.142 2.250 1.00 69.75 94 PRO A O 1
ATOM 697 N N . TYR A 1 95 ? 8.975 0.197 0.438 1.00 69.56 95 TYR A N 1
ATOM 698 C CA . TYR A 1 95 ? 8.167 -0.536 -0.548 1.00 69.56 95 TYR A CA 1
ATOM 699 C C . TYR A 1 95 ? 7.780 -1.983 -0.137 1.00 69.56 95 TYR A C 1
ATOM 701 O O . TYR A 1 95 ? 8.665 -2.735 0.287 1.00 69.56 95 TYR A O 1
ATOM 709 N N . PRO A 1 96 ? 6.520 -2.421 -0.369 1.00 71.94 96 PRO A N 1
ATOM 710 C CA . PRO A 1 96 ? 5.399 -1.606 -0.848 1.00 71.94 96 PRO A CA 1
ATOM 711 C C . PRO A 1 96 ? 4.993 -0.571 0.204 1.00 71.94 96 PRO A C 1
ATOM 713 O O . PRO A 1 96 ? 4.857 -0.891 1.386 1.00 71.94 96 PRO A O 1
ATOM 716 N N . GLY A 1 97 ? 4.849 0.679 -0.242 1.00 68.69 97 GLY A N 1
ATOM 717 C CA . GLY A 1 97 ? 4.619 1.812 0.646 1.00 68.69 97 GLY A CA 1
ATOM 718 C C . GLY A 1 97 ? 3.328 1.627 1.437 1.00 68.69 97 GLY A C 1
ATOM 719 O O . GLY A 1 97 ? 2.326 1.139 0.905 1.00 68.69 97 GLY A O 1
ATOM 720 N N . LYS A 1 98 ? 3.345 2.009 2.718 1.00 71.69 98 LYS A N 1
ATOM 721 C CA . LYS A 1 98 ? 2.133 2.047 3.546 1.00 71.69 98 LYS A CA 1
ATOM 722 C C . LYS A 1 98 ? 1.589 3.459 3.623 1.00 71.69 98 LYS A C 1
ATOM 724 O O . LYS A 1 98 ? 2.310 4.383 4.003 1.00 71.69 98 LYS A O 1
ATOM 729 N N . HIS A 1 99 ? 0.313 3.604 3.287 1.00 73.94 99 HIS A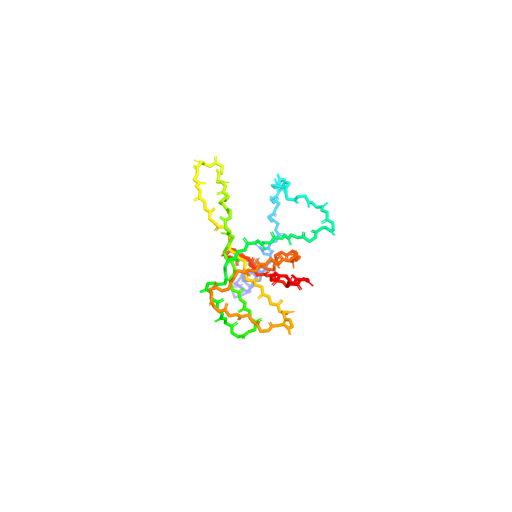 N 1
ATOM 730 C CA . HIS A 1 99 ? -0.359 4.888 3.198 1.00 73.94 99 HIS A CA 1
ATOM 731 C C . HIS A 1 99 ? -1.732 4.847 3.875 1.00 73.94 99 HIS A C 1
ATOM 733 O O . HIS A 1 99 ? -2.412 3.820 3.970 1.00 73.94 99 HIS A O 1
ATOM 739 N N . ARG A 1 100 ? -2.158 6.012 4.361 1.00 70.62 100 ARG A N 1
ATOM 740 C CA . ARG A 1 100 ? -3.535 6.224 4.801 1.00 70.62 100 ARG A CA 1
ATOM 741 C C . ARG A 1 100 ? -4.359 6.704 3.612 1.00 70.62 100 ARG A C 1
ATOM 743 O O . ARG A 1 100 ? -3.957 7.642 2.921 1.00 70.62 100 ARG A O 1
ATOM 750 N N . MET A 1 101 ? -5.513 6.079 3.417 1.00 68.19 101 MET A N 1
ATOM 751 C CA . MET A 1 101 ? -6.477 6.463 2.396 1.00 68.19 101 MET A CA 1
ATOM 752 C C . MET A 1 101 ? -7.104 7.819 2.729 1.00 68.19 101 MET A C 1
ATOM 754 O O . MET A 1 101 ? -7.426 8.094 3.886 1.00 68.19 101 MET A O 1
ATOM 758 N N . SER A 1 102 ? -7.315 8.642 1.709 1.00 68.19 102 SER A N 1
ATOM 759 C CA . SER A 1 102 ? -8.135 9.853 1.777 1.00 68.19 102 SER A CA 1
ATOM 760 C C . SER A 1 102 ? -9.543 9.593 1.233 1.00 68.19 102 SER A C 1
ATOM 762 O O . SER A 1 102 ? -10.524 10.016 1.841 1.00 68.19 102 SER A O 1
ATOM 764 N N . LEU A 1 103 ? -9.652 8.870 0.109 1.00 72.00 103 LEU A N 1
ATOM 765 C CA . LEU A 1 103 ? -10.911 8.581 -0.588 1.00 72.00 103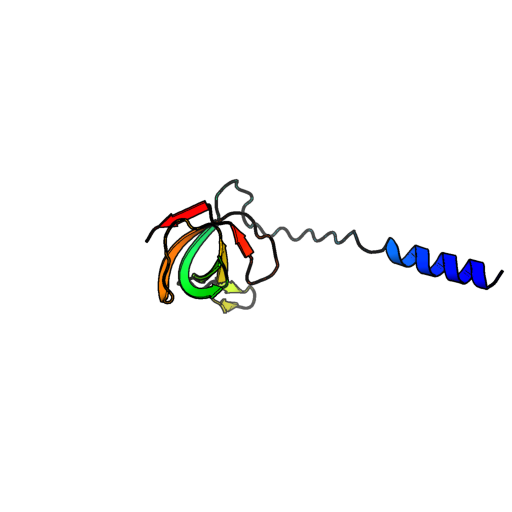 LEU A CA 1
ATOM 766 C C . LEU A 1 103 ? -10.836 7.233 -1.317 1.00 72.00 103 LEU A C 1
ATOM 768 O O . LEU A 1 103 ? -9.769 6.872 -1.811 1.00 72.00 103 LEU A O 1
ATOM 772 N N . ILE A 1 104 ? -11.972 6.537 -1.419 1.00 68.31 104 ILE A N 1
ATOM 773 C CA . ILE A 1 104 ? -12.164 5.353 -2.266 1.00 68.31 104 ILE A CA 1
ATOM 774 C C . ILE A 1 104 ? -13.360 5.574 -3.200 1.00 68.31 104 ILE A C 1
ATOM 776 O O . ILE A 1 104 ? -14.358 6.169 -2.795 1.00 68.31 104 ILE A O 1
ATOM 780 N N . SER A 1 105 ? -13.253 5.119 -4.446 1.00 68.56 105 SER A N 1
ATOM 781 C CA . SER A 1 105 ? -14.355 5.033 -5.406 1.00 68.56 105 SER A CA 1
ATOM 782 C C . SER A 1 105 ? -14.320 3.669 -6.097 1.00 68.56 105 SER A C 1
ATOM 784 O O . SER A 1 105 ? -13.245 3.207 -6.491 1.00 68.56 105 SER A O 1
ATOM 786 N N . LYS A 1 106 ? -15.494 3.046 -6.239 1.00 59.88 106 LYS A N 1
ATOM 787 C CA . LYS A 1 106 ? -15.717 1.748 -6.897 1.00 59.88 106 LYS A CA 1
ATOM 788 C C . LYS A 1 106 ? -16.263 1.936 -8.314 1.00 59.88 106 LYS A C 1
ATOM 790 O O . LYS A 1 106 ? -17.068 2.878 -8.505 1.00 59.88 106 LYS A O 1
#

pLDDT: mean 74.45, std 18.08, range [32.78, 96.19]

Organism: NCBI:txid2502791

Sequence (106 aa):
MKQVLLLALILGMLFGCGLQESDSEQEHGGSNAASEVSGYVVEEEDERILVVDTESSSTASGGEHYDAVWLSGFSEDVDLGEKVNAGYGDAMEPYPGKHRMSLISK

InterPro domains:
  IPR021598 Protein of unknown function DUF3221 [PF11518] (39-99)

Radius of gyration: 20.72 Å; chains: 1; bounding box: 59×29×53 Å

Secondary structure (DSSP, 8-state):
-HHHHHHHHHHHGGG----------------SPPEEEEEEEEEEETTEEEEEEEEEEEPTTS-EEEEEEEEE--SS---TT-EEEEEE-S-SSSSSEEEEEEEEE-

Foldseek 3Di:
DVVVVVVVVVVVVVVPDDDPPPPPPPPPPPDPFFDKAWAFFADDDDFKTKGWHPDWDADPVGDTDIQIEIEGDDPDDDDHGDTKMWTWDDFPDDPSTYTYTPDIDD